Protein AF-A0A6I4MKR5-F1 (afdb_monomer_lite)

Structure (mmCIF, N/CA/C/O backbone):
data_AF-A0A6I4MKR5-F1
#
_entry.id   AF-A0A6I4MKR5-F1
#
loop_
_atom_site.group_PDB
_atom_site.id
_atom_site.type_symbol
_atom_site.label_atom_id
_atom_site.label_alt_id
_atom_site.label_comp_id
_atom_site.label_asym_id
_atom_site.label_entity_id
_atom_site.label_seq_id
_atom_site.pdbx_PDB_ins_code
_atom_site.Cartn_x
_atom_site.Cartn_y
_atom_site.Cartn_z
_atom_site.occupancy
_atom_site.B_iso_or_equiv
_atom_site.auth_seq_id
_atom_site.auth_comp_id
_atom_site.auth_asym_id
_atom_site.auth_atom_id
_atom_site.pdbx_PDB_model_num
ATOM 1 N N . MET A 1 1 ? -21.144 1.836 26.922 1.00 41.28 1 MET A N 1
ATOM 2 C CA . MET A 1 1 ? -20.516 1.269 25.706 1.00 41.28 1 MET A CA 1
ATOM 3 C C . MET A 1 1 ? -20.339 2.380 24.672 1.00 41.28 1 MET A C 1
ATOM 5 O O . MET A 1 1 ? -21.312 2.763 24.047 1.00 41.28 1 MET A O 1
ATOM 9 N N . LEU A 1 2 ? -19.139 2.954 24.528 1.00 49.94 2 LEU A N 1
ATOM 10 C CA . LEU A 1 2 ? -18.840 4.017 23.551 1.00 49.94 2 LEU A CA 1
ATOM 11 C C . LEU A 1 2 ? -17.438 3.781 22.957 1.00 49.94 2 LEU A C 1
ATOM 13 O O . LEU A 1 2 ? -16.455 4.339 23.432 1.00 49.94 2 LEU A O 1
ATOM 17 N N . THR A 1 3 ? -17.315 2.914 21.946 1.00 55.22 3 THR A N 1
ATOM 18 C CA . THR A 1 3 ? -16.024 2.627 21.270 1.00 55.22 3 THR A CA 1
ATOM 19 C C . THR A 1 3 ? -16.074 2.739 19.738 1.00 55.22 3 THR A C 1
ATOM 21 O O . THR A 1 3 ? -15.051 2.558 19.077 1.00 55.22 3 THR A O 1
ATOM 24 N N . GLY A 1 4 ? -17.223 3.092 19.148 1.00 60.56 4 GLY A N 1
ATOM 25 C CA . GLY A 1 4 ? -17.429 3.045 17.691 1.00 60.56 4 GLY A CA 1
ATOM 26 C C . GLY A 1 4 ? -16.761 4.164 16.876 1.00 60.56 4 GLY A C 1
ATOM 27 O O . GLY A 1 4 ? -16.353 3.947 15.739 1.00 60.56 4 GLY A O 1
ATOM 28 N N . THR A 1 5 ? -16.603 5.368 17.430 1.00 64.94 5 THR A N 1
ATOM 29 C CA . THR A 1 5 ? -16.123 6.530 16.654 1.00 64.94 5 THR A CA 1
ATOM 30 C C . THR A 1 5 ? -14.615 6.497 16.407 1.00 64.94 5 THR A C 1
ATOM 32 O O . THR A 1 5 ? -14.153 6.811 15.309 1.00 64.94 5 THR A O 1
ATOM 35 N N . ARG A 1 6 ? -13.830 6.071 17.405 1.00 65.69 6 ARG A N 1
ATOM 36 C CA . ARG A 1 6 ? -12.361 6.003 17.320 1.00 65.69 6 ARG A CA 1
ATOM 37 C C . ARG A 1 6 ? -11.888 4.897 16.376 1.00 65.69 6 ARG A C 1
ATOM 39 O O . ARG A 1 6 ? -10.927 5.093 15.637 1.00 65.69 6 ARG A O 1
ATOM 46 N N . THR A 1 7 ? -12.559 3.748 16.388 1.00 67.88 7 THR A N 1
ATOM 47 C CA . THR A 1 7 ? -12.266 2.619 15.492 1.00 67.88 7 THR A CA 1
ATOM 48 C C . THR A 1 7 ? -12.648 2.945 14.052 1.00 67.88 7 THR A C 1
ATOM 50 O O . THR A 1 7 ? -11.842 2.708 13.154 1.00 67.88 7 THR A O 1
ATOM 53 N N . ARG A 1 8 ? -13.805 3.589 13.836 1.00 71.56 8 ARG A N 1
ATOM 54 C CA . ARG A 1 8 ? -14.223 4.076 12.515 1.00 71.56 8 ARG A CA 1
ATOM 55 C C . ARG A 1 8 ? -13.243 5.096 11.932 1.00 71.56 8 ARG A C 1
ATOM 57 O O . ARG A 1 8 ? -12.752 4.875 10.831 1.00 71.56 8 ARG A O 1
ATOM 64 N N . ARG A 1 9 ? -12.883 6.147 12.682 1.00 77.19 9 ARG A N 1
ATOM 65 C CA . ARG A 1 9 ? -11.899 7.150 12.222 1.00 77.19 9 ARG A CA 1
ATOM 66 C C . ARG A 1 9 ? -10.556 6.513 11.872 1.00 77.19 9 ARG A C 1
ATOM 68 O O . ARG A 1 9 ? -9.967 6.840 10.851 1.00 77.19 9 ARG A O 1
ATOM 75 N N . ARG A 1 10 ? -10.089 5.561 12.687 1.00 81.69 10 ARG A N 1
ATOM 76 C CA . ARG A 1 10 ? -8.856 4.814 12.406 1.00 81.69 10 ARG A CA 1
ATOM 77 C C . ARG A 1 10 ? -8.973 4.011 11.106 1.00 81.69 10 ARG A C 1
ATOM 79 O O . ARG A 1 10 ? -8.032 3.997 10.324 1.00 81.69 10 ARG A O 1
ATOM 86 N N . SER A 1 11 ? -10.116 3.376 10.858 1.00 85.56 11 SER A N 1
ATOM 87 C CA . SER A 1 11 ? -10.369 2.660 9.604 1.00 85.56 11 SER A CA 1
ATOM 88 C C . SER A 1 11 ? -10.339 3.598 8.394 1.00 85.56 11 SER A C 1
ATOM 90 O O . SER A 1 11 ? -9.678 3.290 7.411 1.00 85.56 11 SER A O 1
ATOM 92 N N . GLU A 1 12 ? -10.992 4.758 8.475 1.00 91.12 12 GLU A N 1
ATOM 93 C CA . GLU A 1 12 ? -11.014 5.756 7.395 1.00 91.12 12 GLU A CA 1
ATOM 94 C C . GLU A 1 12 ? -9.609 6.308 7.092 1.00 91.12 12 GLU A C 1
ATOM 96 O O . GLU A 1 12 ? -9.230 6.425 5.929 1.00 91.12 12 GLU A O 1
ATOM 101 N N . THR A 1 13 ? -8.795 6.591 8.116 1.00 94.12 13 THR A N 1
ATOM 102 C CA . THR A 1 13 ? -7.396 7.014 7.921 1.00 94.12 13 THR A CA 1
ATOM 103 C C . THR A 1 13 ? -6.550 5.918 7.273 1.00 94.12 13 THR A C 1
ATOM 105 O O . THR A 1 13 ? -5.761 6.209 6.378 1.00 94.12 13 THR A O 1
ATOM 108 N N . ALA A 1 14 ? -6.731 4.656 7.677 1.00 94.12 14 ALA A N 1
ATOM 109 C CA . ALA A 1 14 ? -6.026 3.536 7.060 1.00 94.12 14 ALA A CA 1
ATOM 110 C C . ALA A 1 14 ? -6.362 3.419 5.565 1.00 94.12 14 ALA A C 1
ATOM 112 O O . ALA A 1 14 ? -5.457 3.266 4.752 1.00 94.12 14 ALA A O 1
ATOM 113 N N . VAL A 1 15 ? -7.644 3.552 5.205 1.00 95.44 15 VAL A N 1
ATOM 114 C CA . VAL A 1 15 ? -8.102 3.534 3.807 1.00 95.44 15 VAL A CA 1
ATOM 115 C C . VAL A 1 15 ? -7.466 4.663 2.999 1.00 95.44 15 VAL A C 1
ATOM 117 O O . VAL A 1 15 ? -6.948 4.401 1.922 1.00 95.44 15 VAL A O 1
ATOM 120 N N . ARG A 1 16 ? -7.415 5.894 3.530 1.00 96.19 16 ARG A N 1
ATOM 121 C CA . ARG A 1 16 ? -6.768 7.028 2.841 1.00 96.19 16 ARG A CA 1
ATOM 122 C C . ARG A 1 16 ? -5.299 6.760 2.518 1.00 96.19 16 ARG A C 1
ATOM 124 O O . ARG A 1 16 ? -4.862 7.059 1.415 1.00 96.19 16 ARG A O 1
ATOM 131 N N . HIS A 1 17 ? -4.551 6.180 3.456 1.00 97.62 17 HIS A N 1
ATOM 132 C CA . HIS A 1 17 ? -3.164 5.793 3.200 1.00 97.62 17 HIS A CA 1
ATOM 133 C C . HIS A 1 17 ? -3.070 4.681 2.148 1.00 97.62 17 HIS A C 1
ATOM 135 O O . HIS A 1 17 ? -2.254 4.760 1.239 1.00 97.62 17 HIS A O 1
ATOM 141 N N . LEU A 1 18 ? -3.923 3.657 2.222 1.00 97.19 18 LEU A N 1
ATOM 142 C CA . LEU A 1 18 ? -3.910 2.576 1.233 1.00 97.19 18 LEU A CA 1
ATOM 143 C C . LEU A 1 18 ? -4.290 3.050 -0.179 1.00 97.19 18 LEU A C 1
ATOM 145 O O . LEU A 1 18 ? -3.713 2.558 -1.140 1.00 97.19 18 LEU A O 1
ATOM 149 N N . GLU A 1 19 ? -5.211 4.004 -0.321 1.00 97.25 19 GLU A N 1
ATOM 150 C CA . GLU A 1 19 ? -5.516 4.618 -1.623 1.00 97.25 19 GLU A CA 1
ATOM 151 C C . GLU A 1 19 ? -4.342 5.456 -2.142 1.00 97.25 19 GLU A C 1
ATOM 153 O O . GLU A 1 19 ? -4.001 5.351 -3.315 1.00 97.25 19 GLU A O 1
ATOM 158 N N . ALA A 1 20 ? -3.665 6.225 -1.279 1.00 97.81 20 ALA A N 1
ATOM 159 C CA . ALA A 1 20 ? -2.463 6.963 -1.677 1.00 97.81 20 ALA A CA 1
ATOM 160 C C . ALA A 1 20 ? -1.360 6.022 -2.192 1.00 97.81 20 ALA A C 1
ATOM 162 O O . ALA A 1 20 ? -0.735 6.299 -3.212 1.00 97.81 20 ALA A O 1
ATOM 163 N N . LEU A 1 21 ? -1.165 4.881 -1.525 1.00 97.69 21 LEU A N 1
ATOM 164 C CA . LEU A 1 21 ? -0.228 3.853 -1.976 1.00 97.69 21 LEU A CA 1
ATOM 165 C C . LEU A 1 21 ? -0.644 3.227 -3.315 1.00 97.69 21 LEU A C 1
ATOM 167 O O . LEU A 1 21 ? 0.217 2.959 -4.145 1.00 97.69 21 LEU A O 1
ATOM 171 N N . ALA A 1 22 ? -1.941 2.992 -3.536 1.00 96.75 22 ALA A N 1
ATOM 172 C CA . ALA A 1 22 ? -2.426 2.482 -4.817 1.00 96.75 22 ALA A CA 1
ATOM 173 C C . ALA A 1 22 ? -2.093 3.457 -5.958 1.00 96.75 22 ALA A C 1
ATOM 175 O O . ALA A 1 22 ? -1.508 3.034 -6.948 1.00 96.75 22 ALA A O 1
ATOM 176 N N . VAL A 1 23 ? -2.362 4.754 -5.773 1.00 96.81 23 VAL A N 1
ATOM 177 C CA . VAL A 1 23 ? -2.032 5.805 -6.754 1.00 96.81 23 VAL A CA 1
ATOM 178 C C . VAL A 1 23 ? -0.531 5.860 -7.045 1.00 96.81 23 VAL A C 1
ATOM 180 O O . VAL A 1 23 ? -0.142 5.955 -8.203 1.00 96.81 23 VAL A O 1
ATOM 183 N N . ALA A 1 24 ? 0.323 5.752 -6.023 1.00 96.62 24 ALA A N 1
ATOM 184 C CA . ALA A 1 24 ? 1.775 5.756 -6.215 1.00 96.62 24 ALA A CA 1
ATOM 185 C C . ALA A 1 24 ? 2.287 4.534 -7.003 1.00 96.62 24 ALA A C 1
ATOM 187 O O . ALA A 1 24 ? 3.293 4.622 -7.698 1.00 96.62 24 ALA A O 1
ATOM 188 N N . LEU A 1 25 ? 1.592 3.395 -6.917 1.00 95.44 25 LEU A N 1
ATOM 189 C CA . LEU A 1 25 ? 1.949 2.154 -7.609 1.00 95.44 25 LEU A CA 1
ATOM 190 C C . LEU A 1 25 ? 1.309 2.026 -9.008 1.00 95.44 25 LEU A C 1
ATOM 192 O O . LEU A 1 25 ? 1.732 1.178 -9.791 1.00 95.44 25 LEU A O 1
ATOM 196 N N . GLU A 1 26 ? 0.283 2.814 -9.339 1.00 91.62 26 GLU A N 1
ATOM 197 C CA . GLU A 1 26 ? -0.406 2.752 -10.641 1.00 91.62 26 GLU A CA 1
ATOM 198 C C . GLU A 1 26 ? 0.527 2.941 -11.858 1.00 91.62 26 GLU A C 1
ATOM 200 O O . GLU A 1 26 ? 0.399 2.157 -12.805 1.00 91.62 26 GLU A O 1
ATOM 205 N N . PRO A 1 27 ? 1.493 3.886 -11.856 1.00 90.88 27 PRO A N 1
ATOM 206 C CA . PRO A 1 27 ? 2.397 4.096 -12.992 1.00 90.88 27 PRO A CA 1
ATOM 207 C C . PRO A 1 27 ? 3.249 2.873 -13.364 1.00 90.88 27 PRO A C 1
ATOM 209 O O . PRO A 1 27 ? 3.599 2.701 -14.529 1.00 90.88 27 PRO A O 1
ATOM 212 N N . ASP A 1 28 ? 3.541 2.000 -12.398 1.00 85.44 28 ASP A N 1
ATOM 213 C CA . ASP A 1 28 ? 4.379 0.808 -12.582 1.00 85.44 28 ASP A CA 1
ATOM 214 C C . ASP A 1 28 ? 3.601 -0.410 -13.125 1.00 85.44 28 ASP A C 1
ATOM 216 O O . ASP A 1 28 ? 4.161 -1.498 -13.286 1.00 85.44 28 ASP A O 1
ATOM 220 N N . GLY A 1 29 ? 2.298 -0.267 -13.395 1.00 87.19 29 GLY A N 1
ATOM 221 C CA . GLY A 1 29 ? 1.465 -1.335 -13.959 1.00 87.19 29 GLY A CA 1
ATOM 222 C C . GLY A 1 29 ? 1.045 -2.417 -12.956 1.00 87.19 29 GLY A C 1
ATOM 223 O O . GLY A 1 29 ? 0.586 -3.493 -13.358 1.00 87.19 29 GLY A O 1
ATOM 224 N N . TRP A 1 30 ? 1.181 -2.152 -11.654 1.00 92.31 30 TRP A N 1
ATOM 225 C CA . TRP A 1 30 ? 0.675 -3.036 -10.606 1.00 92.31 30 TRP A CA 1
ATOM 226 C C . TRP A 1 30 ? -0.854 -3.132 -10.644 1.00 92.31 30 TRP A C 1
ATOM 228 O O . TRP A 1 30 ? -1.555 -2.188 -11.008 1.00 92.31 30 TRP A O 1
ATOM 238 N N . ARG A 1 31 ? -1.395 -4.287 -10.241 1.00 94.25 31 ARG A N 1
ATOM 239 C CA . ARG A 1 31 ? -2.840 -4.484 -10.064 1.00 94.25 31 ARG A CA 1
ATOM 240 C C . ARG A 1 31 ? -3.200 -4.512 -8.588 1.00 94.25 31 ARG A C 1
ATOM 242 O O . ARG A 1 31 ? -2.395 -4.917 -7.747 1.00 94.25 31 ARG A O 1
ATOM 249 N N . PHE A 1 32 ? -4.437 -4.122 -8.284 1.00 95.25 32 PHE A N 1
ATOM 250 C CA . PHE A 1 32 ? -4.894 -3.919 -6.913 1.00 95.25 32 PHE A CA 1
ATOM 251 C C . PHE A 1 32 ? -6.245 -4.574 -6.641 1.00 95.25 32 PHE A C 1
ATOM 253 O O . PHE A 1 32 ? -7.171 -4.442 -7.440 1.00 95.25 32 PHE A O 1
ATOM 260 N N . VAL A 1 33 ? -6.394 -5.186 -5.464 1.00 93.56 33 VAL A N 1
ATOM 261 C CA . VAL A 1 33 ? -7.705 -5.490 -4.872 1.00 93.56 33 VAL A CA 1
ATOM 262 C C . VAL A 1 33 ? -7.858 -4.693 -3.580 1.00 93.56 33 VAL A C 1
ATOM 264 O O . VAL A 1 33 ? -7.058 -4.809 -2.647 1.00 93.56 33 VAL A O 1
ATOM 267 N N . ARG A 1 34 ? -8.900 -3.862 -3.534 1.00 93.94 34 ARG A N 1
ATOM 268 C CA . ARG A 1 34 ? -9.221 -2.971 -2.413 1.00 93.94 34 ARG A CA 1
ATOM 269 C C . ARG A 1 34 ? -10.062 -3.714 -1.376 1.00 93.94 34 ARG A C 1
ATOM 271 O O . ARG A 1 34 ? -11.276 -3.548 -1.301 1.00 93.94 34 ARG A O 1
ATOM 278 N N . LEU A 1 35 ? -9.404 -4.527 -0.553 1.00 92.00 35 LEU A N 1
ATOM 279 C CA . LEU A 1 35 ? -10.013 -5.392 0.469 1.00 92.00 35 LEU A CA 1
ATOM 280 C C . LEU A 1 35 ? -10.509 -4.622 1.717 1.00 92.00 35 LEU A C 1
ATOM 282 O O . LEU A 1 35 ? -10.465 -5.117 2.842 1.00 92.00 35 LEU A O 1
ATOM 286 N N . TYR A 1 36 ? -10.945 -3.378 1.540 1.00 86.69 36 TYR A N 1
ATOM 287 C CA . TYR A 1 36 ? -11.515 -2.520 2.583 1.00 86.69 36 TYR A CA 1
ATOM 288 C C . TYR A 1 36 ? -12.898 -1.973 2.233 1.00 86.69 36 TYR A C 1
ATOM 290 O O . TYR A 1 36 ? -13.478 -1.237 3.033 1.00 86.69 36 TYR A O 1
ATOM 298 N N . ARG A 1 37 ? -13.437 -2.338 1.066 1.00 79.81 37 ARG A N 1
ATOM 299 C CA . ARG A 1 37 ? -14.849 -2.129 0.738 1.00 79.81 37 ARG A CA 1
ATOM 300 C C . ARG A 1 37 ? -15.669 -3.096 1.578 1.00 79.81 37 ARG A C 1
ATOM 302 O O . ARG A 1 37 ? -15.657 -4.297 1.325 1.00 79.81 37 ARG A O 1
ATOM 309 N N . ARG A 1 38 ? -16.288 -2.589 2.643 1.00 72.06 38 ARG A N 1
ATOM 310 C CA . ARG A 1 38 ? -16.911 -3.417 3.693 1.00 72.06 38 ARG A CA 1
ATOM 311 C C . ARG A 1 38 ? -18.129 -4.176 3.183 1.00 72.06 38 ARG A C 1
ATOM 313 O O . ARG A 1 38 ? -18.469 -5.211 3.742 1.00 72.06 38 ARG A O 1
ATOM 320 N N . GLU A 1 39 ? -18.753 -3.652 2.138 1.00 77.06 39 GLU A N 1
ATOM 321 C CA . GLU A 1 39 ? -19.879 -4.240 1.423 1.00 77.06 39 GLU A CA 1
ATOM 322 C C . GLU A 1 39 ? -19.456 -5.510 0.669 1.00 77.06 39 GLU A C 1
ATOM 324 O O . GLU A 1 39 ? -20.245 -6.438 0.535 1.00 77.06 39 GLU A O 1
ATOM 329 N N . GLU A 1 40 ? -18.198 -5.564 0.219 1.00 80.56 40 GLU A N 1
ATOM 330 C CA . GLU A 1 40 ? -17.633 -6.672 -0.560 1.00 80.56 40 GLU A CA 1
ATOM 331 C C . GLU A 1 40 ? -16.800 -7.627 0.320 1.00 80.56 40 GLU A C 1
ATOM 333 O O . GLU A 1 40 ? -16.796 -8.839 0.109 1.00 80.56 40 GLU A O 1
ATOM 338 N N . PHE A 1 41 ? -16.105 -7.095 1.335 1.00 81.50 41 PHE A N 1
ATOM 339 C CA . PHE A 1 41 ? -15.146 -7.834 2.158 1.00 81.50 41 PHE A CA 1
ATOM 340 C C . PHE A 1 41 ? -15.314 -7.514 3.654 1.00 81.50 41 PHE A C 1
ATOM 342 O O . PHE A 1 41 ? -14.880 -6.450 4.115 1.00 81.50 41 PHE A O 1
ATOM 349 N N . PRO A 1 42 ? -15.851 -8.440 4.471 1.00 80.00 42 PRO A N 1
ATOM 350 C CA . PRO A 1 42 ? -16.026 -8.241 5.910 1.00 80.00 42 PRO A CA 1
ATOM 351 C C . PRO A 1 42 ? -14.716 -8.476 6.689 1.00 80.00 42 PRO A C 1
ATOM 353 O O . PRO A 1 42 ? -14.673 -9.223 7.667 1.00 80.00 42 PRO A O 1
ATOM 356 N N . LEU A 1 43 ? -13.612 -7.859 6.256 1.00 83.12 43 LEU A N 1
ATOM 357 C CA . LEU A 1 43 ? -12.319 -7.987 6.926 1.00 83.12 43 LEU A CA 1
ATOM 358 C C . LEU A 1 43 ? -12.222 -7.064 8.155 1.00 83.12 43 LEU A C 1
ATOM 360 O O . LEU A 1 43 ? -12.700 -5.926 8.131 1.00 83.12 43 LEU A O 1
ATOM 364 N N . PRO A 1 44 ? -11.556 -7.510 9.238 1.00 81.31 44 PRO A N 1
ATOM 365 C CA . PRO A 1 44 ? -11.441 -6.732 10.473 1.00 81.31 44 PRO A CA 1
ATOM 366 C C . PRO A 1 44 ? -10.503 -5.523 10.343 1.00 81.31 44 PRO A C 1
ATOM 368 O O . PRO A 1 44 ? -10.539 -4.624 11.184 1.00 81.31 44 PRO A O 1
ATOM 371 N N . VAL A 1 45 ? -9.644 -5.501 9.319 1.00 86.31 45 VAL A N 1
ATOM 372 C CA . VAL A 1 45 ? -8.700 -4.414 9.038 1.00 86.31 45 VAL A CA 1
ATOM 373 C C . VAL A 1 45 ? -8.697 -4.088 7.542 1.00 86.31 45 VAL A C 1
ATOM 375 O O . VAL A 1 45 ? -8.755 -5.019 6.740 1.00 86.31 45 VAL A O 1
ATOM 378 N N . PRO A 1 46 ? -8.593 -2.804 7.152 1.00 91.75 46 PRO A N 1
ATOM 379 C CA . PRO A 1 46 ? -8.417 -2.421 5.756 1.00 91.75 46 PRO A CA 1
ATOM 380 C C . PRO A 1 46 ? -7.124 -2.986 5.166 1.00 91.75 46 PRO A C 1
ATOM 382 O O . PRO A 1 46 ? -6.056 -2.790 5.755 1.00 91.75 46 PRO A O 1
ATOM 385 N N . LEU A 1 47 ? -7.217 -3.648 4.010 1.00 94.06 47 LEU A N 1
ATOM 386 C CA . LEU A 1 47 ? -6.074 -4.211 3.289 1.00 94.06 47 LEU A CA 1
ATOM 387 C C . LEU A 1 47 ? -6.074 -3.780 1.818 1.00 94.06 47 LEU A C 1
ATOM 389 O O . LEU A 1 47 ? -7.126 -3.664 1.194 1.00 94.06 47 LEU A O 1
ATOM 393 N N . LEU A 1 48 ? -4.883 -3.599 1.257 1.00 95.62 48 LEU A N 1
ATOM 394 C CA . LEU A 1 48 ? -4.655 -3.467 -0.179 1.00 95.62 48 LEU A CA 1
ATOM 395 C C . LEU A 1 48 ? -3.870 -4.689 -0.648 1.00 95.62 48 LEU A C 1
ATOM 397 O O . LEU A 1 48 ? -2.748 -4.905 -0.197 1.00 95.62 48 LEU A O 1
ATOM 401 N N . TRP A 1 49 ? -4.445 -5.499 -1.530 1.00 95.25 49 TRP A N 1
ATOM 402 C CA . TRP A 1 49 ? -3.705 -6.570 -2.192 1.00 95.25 49 TRP A CA 1
ATOM 403 C C . TRP A 1 49 ? -3.065 -6.017 -3.459 1.00 95.25 49 TRP A C 1
ATOM 405 O O . TRP A 1 49 ? -3.786 -5.632 -4.376 1.00 95.25 49 TRP A O 1
ATOM 415 N N . VAL A 1 50 ? -1.736 -5.967 -3.505 1.00 95.81 50 VAL A N 1
ATOM 416 C CA . VAL A 1 50 ? -0.957 -5.549 -4.678 1.00 95.81 50 VAL A CA 1
ATOM 417 C C . VAL A 1 50 ? -0.428 -6.798 -5.360 1.00 95.81 50 VAL A C 1
ATOM 419 O O . VAL A 1 50 ? 0.152 -7.650 -4.688 1.00 95.81 50 VAL A O 1
ATOM 422 N N . TYR A 1 51 ? -0.626 -6.941 -6.666 1.00 94.00 51 TYR A N 1
ATOM 423 C CA . TYR A 1 51 ? -0.253 -8.169 -7.357 1.00 94.00 51 TYR A CA 1
ATOM 424 C C . TYR A 1 51 ? 0.056 -7.977 -8.837 1.00 94.00 51 TYR A C 1
ATOM 426 O O . TYR A 1 51 ? -0.351 -7.006 -9.476 1.00 94.00 51 TYR A O 1
ATOM 434 N N . VAL A 1 52 ? 0.747 -8.970 -9.384 1.00 89.88 52 VAL A N 1
ATOM 435 C CA . VAL A 1 52 ? 0.869 -9.218 -10.818 1.00 89.88 52 VAL A CA 1
ATOM 436 C C . VAL A 1 52 ? 0.873 -10.728 -11.035 1.00 89.88 52 VAL A C 1
ATOM 438 O O . VAL A 1 52 ? 1.554 -11.467 -10.326 1.00 89.88 52 VAL A O 1
ATOM 441 N N . ARG A 1 53 ? 0.074 -11.195 -12.002 1.00 86.19 53 ARG A N 1
ATOM 442 C CA . ARG A 1 53 ? -0.211 -12.627 -12.196 1.00 86.19 53 ARG A CA 1
ATOM 443 C C . ARG A 1 53 ? -0.672 -13.265 -10.871 1.00 86.19 53 ARG A C 1
ATOM 445 O O . ARG A 1 53 ? -1.653 -12.805 -10.295 1.00 86.19 53 ARG A O 1
ATOM 452 N N . ASP A 1 54 ? 0.018 -14.293 -10.405 1.00 86.31 54 ASP A N 1
ATOM 453 C CA . ASP A 1 54 ? -0.221 -15.068 -9.187 1.00 86.31 54 ASP A CA 1
ATOM 454 C C . ASP A 1 54 ? 0.646 -14.621 -7.994 1.00 86.31 54 ASP A C 1
ATOM 456 O O . ASP A 1 54 ? 0.471 -15.102 -6.875 1.00 86.31 54 ASP A O 1
ATOM 460 N N . VAL A 1 55 ? 1.542 -13.650 -8.198 1.00 89.06 55 VAL A N 1
ATOM 461 C CA . VAL A 1 55 ? 2.419 -13.114 -7.153 1.00 89.06 55 VAL A CA 1
ATOM 462 C C . VAL A 1 55 ? 1.812 -11.842 -6.573 1.00 89.06 55 VAL A C 1
ATOM 464 O O . VAL A 1 55 ? 1.594 -10.861 -7.284 1.00 89.06 55 VAL A O 1
ATOM 467 N N . GLY A 1 56 ? 1.577 -11.826 -5.260 1.00 92.75 56 GLY A N 1
ATOM 468 C CA . GLY A 1 56 ? 1.005 -10.660 -4.591 1.00 92.75 56 G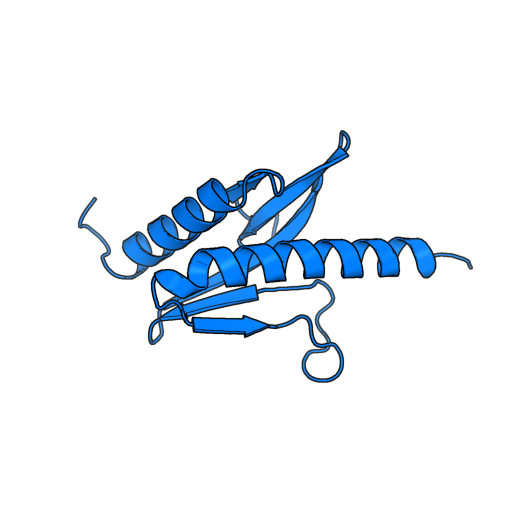LY A CA 1
ATOM 469 C C . GLY A 1 56 ? 1.490 -10.433 -3.166 1.00 92.75 56 GLY A C 1
ATOM 470 O O . GLY A 1 56 ? 2.207 -11.249 -2.581 1.00 92.75 56 GLY A O 1
ATOM 471 N N . LEU A 1 57 ? 1.116 -9.275 -2.631 1.00 93.56 57 LEU A N 1
ATOM 472 C CA . LEU A 1 57 ? 1.457 -8.767 -1.311 1.00 93.56 57 LEU A CA 1
ATOM 473 C C . LEU A 1 57 ? 0.229 -8.070 -0.718 1.00 93.56 57 LEU A C 1
ATOM 475 O O . LEU A 1 57 ? -0.285 -7.106 -1.283 1.00 93.56 57 LEU A O 1
ATOM 479 N N . ALA A 1 58 ? -0.219 -8.525 0.451 1.00 94.19 58 ALA A N 1
ATOM 480 C CA . ALA A 1 58 ? -1.231 -7.814 1.221 1.00 94.19 58 ALA A CA 1
ATOM 481 C C . ALA A 1 58 ? -0.550 -6.712 2.036 1.00 94.19 58 ALA A C 1
ATOM 483 O O . ALA A 1 58 ? 0.337 -7.001 2.838 1.00 94.19 58 ALA A O 1
ATOM 484 N N . VAL A 1 59 ? -0.989 -5.468 1.883 1.00 95.62 59 VAL A N 1
ATOM 485 C CA . VAL A 1 59 ? -0.480 -4.308 2.618 1.00 95.62 59 VAL A CA 1
ATOM 486 C C . VAL A 1 59 ? -1.568 -3.767 3.539 1.00 95.62 59 VAL A C 1
ATOM 488 O O . VAL A 1 59 ? -2.738 -3.684 3.171 1.00 95.62 59 VAL A O 1
ATOM 491 N N . ARG A 1 60 ? -1.178 -3.381 4.754 1.00 94.38 60 ARG A N 1
ATOM 492 C CA . ARG A 1 60 ? -2.026 -2.673 5.721 1.00 94.38 60 ARG A CA 1
ATOM 493 C C . ARG A 1 60 ? -1.368 -1.373 6.155 1.00 94.38 60 ARG A C 1
ATOM 495 O O . ARG A 1 60 ? -0.150 -1.321 6.309 1.00 94.38 60 ARG A O 1
ATOM 502 N N . ALA A 1 61 ? -2.180 -0.367 6.458 1.00 94.75 61 ALA A N 1
ATOM 503 C CA . ALA A 1 61 ? -1.744 0.826 7.173 1.00 94.75 61 ALA A CA 1
ATOM 504 C C . ALA A 1 61 ? -2.141 0.703 8.652 1.00 94.75 61 ALA A C 1
ATOM 506 O O . ALA A 1 61 ? -3.297 0.411 8.971 1.00 94.75 61 ALA A O 1
ATOM 507 N N . ARG A 1 62 ? -1.202 0.913 9.583 1.00 92.00 62 ARG A N 1
ATOM 508 C CA . ARG A 1 62 ? -1.493 0.880 11.029 1.00 92.00 62 ARG A CA 1
ATOM 509 C C . ARG A 1 62 ? -0.849 2.041 11.775 1.00 92.00 62 ARG A C 1
ATOM 511 O O . ARG A 1 62 ? 0.321 2.341 11.569 1.00 92.00 62 ARG A O 1
ATOM 518 N N . ALA A 1 63 ? -1.590 2.628 12.715 1.00 91.75 63 ALA A N 1
ATOM 519 C CA . ALA A 1 63 ? -1.006 3.591 13.647 1.00 91.75 63 ALA A CA 1
ATOM 520 C C . ALA A 1 63 ? 0.008 2.911 14.587 1.00 91.75 63 ALA A C 1
ATOM 522 O O . ALA A 1 63 ? -0.257 1.799 15.073 1.00 91.75 63 ALA A O 1
ATOM 523 N N . VAL A 1 64 ? 1.127 3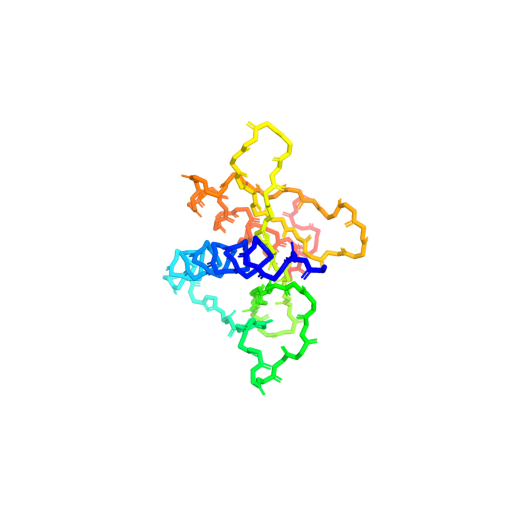.582 14.862 1.00 89.44 64 VAL A N 1
ATOM 524 C CA . VAL A 1 64 ? 2.197 3.104 15.758 1.00 89.44 64 VAL A CA 1
ATOM 525 C C . VAL A 1 64 ? 2.167 3.820 17.114 1.00 89.44 64 VAL A C 1
ATOM 527 O O . VAL A 1 64 ? 1.515 4.852 17.285 1.00 89.44 64 VAL A O 1
ATOM 530 N N . ARG A 1 65 ? 2.824 3.232 18.124 1.00 83.81 65 ARG A N 1
ATOM 531 C CA . ARG A 1 65 ? 3.022 3.902 19.420 1.00 83.81 65 ARG A CA 1
ATOM 532 C C . ARG A 1 65 ? 3.967 5.087 19.209 1.00 83.81 65 ARG A C 1
ATOM 534 O O . ARG A 1 65 ? 4.985 4.911 18.558 1.00 83.81 65 ARG A O 1
ATOM 541 N N . GLY A 1 66 ? 3.616 6.254 19.747 1.00 81.62 66 GLY A N 1
ATOM 542 C CA . GLY A 1 66 ? 4.346 7.509 19.509 1.00 81.62 66 GLY A CA 1
ATOM 543 C C . GLY A 1 66 ? 3.704 8.432 18.466 1.00 81.62 66 GLY A C 1
ATOM 544 O O . GLY A 1 66 ? 4.163 9.551 18.295 1.00 81.62 66 GLY A O 1
ATOM 545 N N . GLY A 1 67 ? 2.608 8.006 17.826 1.00 85.56 67 GLY A N 1
ATOM 546 C CA . GLY A 1 67 ? 1.944 8.776 16.772 1.00 85.56 67 GLY A CA 1
ATOM 547 C C . GLY A 1 67 ? 2.378 8.334 15.375 1.00 85.56 67 GLY A C 1
ATOM 548 O O . GLY A 1 67 ? 3.266 7.504 15.222 1.00 85.56 67 GLY A O 1
ATOM 549 N N . GLY A 1 68 ? 1.700 8.841 14.347 1.00 92.06 68 GLY A N 1
ATOM 550 C CA . GLY A 1 68 ? 1.971 8.462 12.960 1.00 92.06 68 GLY A CA 1
ATOM 551 C C . GLY A 1 68 ? 1.444 7.079 12.559 1.00 92.06 68 GLY A C 1
ATOM 552 O O . GLY A 1 68 ? 0.763 6.377 13.316 1.00 92.06 68 GLY A O 1
ATOM 553 N N . TRP A 1 69 ? 1.739 6.720 11.314 1.00 95.62 69 TRP A N 1
ATOM 554 C CA . TRP A 1 69 ? 1.222 5.545 10.620 1.00 95.62 69 TRP A CA 1
ATOM 555 C C . TRP A 1 69 ? 2.332 4.885 9.813 1.00 95.62 69 TRP A C 1
ATOM 557 O O . TRP A 1 69 ? 3.237 5.568 9.344 1.00 95.62 69 TRP A O 1
ATOM 567 N N . VAL A 1 70 ? 2.265 3.565 9.664 1.00 95.56 70 VAL A N 1
ATOM 568 C CA . VAL A 1 70 ? 3.208 2.798 8.842 1.00 95.56 70 VAL A CA 1
ATOM 569 C C . VAL A 1 70 ? 2.464 1.858 7.907 1.00 95.56 70 VAL A C 1
ATOM 571 O O . VAL A 1 70 ? 1.456 1.254 8.303 1.00 95.56 70 VAL A O 1
ATOM 574 N N . TYR A 1 71 ? 2.998 1.707 6.698 1.00 96.31 71 TYR A N 1
ATOM 575 C CA . TYR A 1 71 ? 2.672 0.606 5.808 1.00 96.31 71 TYR A CA 1
ATOM 576 C C . TYR A 1 71 ? 3.422 -0.638 6.270 1.00 96.31 71 TYR A C 1
ATOM 578 O O . TYR A 1 71 ? 4.578 -0.582 6.694 1.00 96.31 71 TYR A O 1
ATOM 586 N N . GLY A 1 72 ? 2.765 -1.783 6.197 1.00 93.88 72 GLY A N 1
ATOM 587 C CA . GLY A 1 72 ? 3.406 -3.053 6.482 1.00 93.88 72 GLY A CA 1
ATOM 588 C C . GLY A 1 72 ? 2.704 -4.200 5.793 1.00 93.88 72 GLY A C 1
ATOM 589 O O . GLY A 1 72 ? 1.524 -4.104 5.444 1.00 93.88 72 GLY A O 1
ATOM 590 N N . GLU A 1 73 ? 3.421 -5.303 5.644 1.00 92.69 73 GLU A N 1
ATOM 591 C CA . GLU A 1 73 ? 2.841 -6.528 5.120 1.00 92.69 73 GLU A CA 1
ATOM 592 C C . GLU A 1 73 ? 1.780 -7.068 6.097 1.00 92.69 73 GLU A C 1
ATOM 594 O O . GLU A 1 73 ? 1.951 -7.098 7.325 1.00 92.69 73 GLU A O 1
ATOM 599 N N . ALA A 1 74 ? 0.647 -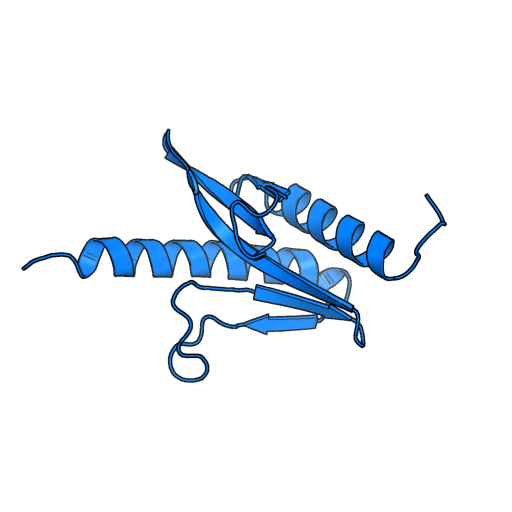7.499 5.556 1.00 88.06 74 ALA A N 1
ATOM 600 C CA . ALA A 1 74 ? -0.410 -8.161 6.298 1.00 88.06 74 ALA A CA 1
ATOM 601 C C . ALA A 1 74 ? -0.154 -9.676 6.335 1.00 88.06 74 ALA A C 1
ATOM 603 O O . ALA A 1 74 ? -0.854 -10.459 5.704 1.00 88.06 74 ALA A O 1
ATOM 604 N N . GLN A 1 75 ? 0.860 -10.089 7.099 1.00 73.75 75 GLN A N 1
ATOM 605 C CA . GLN A 1 75 ? 1.046 -11.486 7.509 1.00 73.75 75 GLN A CA 1
ATOM 606 C C . GLN A 1 75 ? 0.426 -11.746 8.890 1.00 73.75 75 GLN A C 1
ATOM 608 O O . GLN A 1 75 ? 0.184 -10.810 9.665 1.00 73.75 75 GLN A O 1
ATOM 613 N N . ARG A 1 76 ? 0.195 -13.024 9.235 1.00 54.38 76 ARG A N 1
ATOM 614 C CA . ARG A 1 76 ? -0.151 -13.421 10.612 1.00 54.38 76 ARG A CA 1
ATOM 615 C C . ARG A 1 76 ? 0.975 -12.965 11.556 1.00 54.38 76 ARG A C 1
ATOM 617 O O . ARG A 1 76 ? 2.097 -13.440 11.454 1.00 54.38 76 ARG A O 1
ATOM 624 N N . GLY A 1 77 ? 0.674 -12.032 12.465 1.00 62.84 77 GLY A N 1
ATOM 625 C CA . GLY A 1 77 ? 1.615 -11.510 13.468 1.00 62.84 77 GLY A CA 1
ATOM 626 C C . GLY A 1 77 ? 2.019 -10.039 13.281 1.00 62.84 77 GLY A C 1
ATOM 627 O O . GLY A 1 77 ? 1.279 -9.214 12.724 1.00 62.84 77 GLY A O 1
ATOM 628 N N . ARG A 1 78 ? 3.206 -9.676 13.793 1.00 61.28 78 ARG A N 1
ATOM 629 C CA . ARG A 1 78 ? 3.816 -8.348 13.599 1.00 61.28 78 ARG A CA 1
ATOM 630 C C . ARG A 1 78 ? 4.478 -8.298 12.220 1.00 61.28 78 ARG A C 1
ATOM 632 O O . ARG A 1 78 ? 5.694 -8.307 12.128 1.00 61.28 78 ARG A O 1
ATOM 639 N N . GLY A 1 79 ? 3.655 -8.305 11.170 1.00 69.50 79 GLY A N 1
ATOM 640 C CA . GLY A 1 79 ? 4.130 -8.191 9.791 1.00 69.50 79 GLY A CA 1
ATOM 641 C C . GL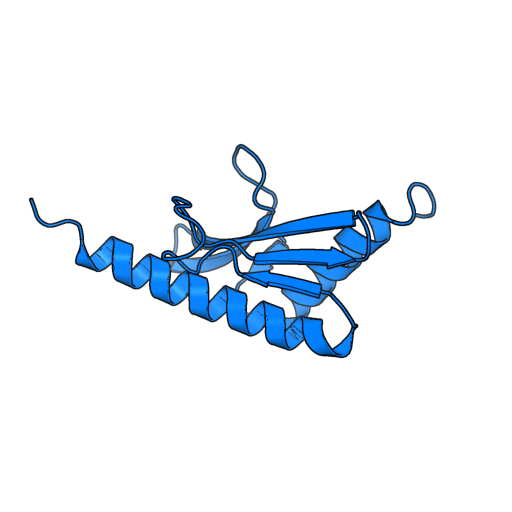Y A 1 79 ? 5.128 -7.044 9.609 1.00 69.50 79 GLY A C 1
ATOM 642 O O . GLY A 1 79 ? 5.030 -6.017 10.294 1.00 69.50 79 GLY A O 1
ATOM 643 N N . GLU A 1 80 ? 6.084 -7.278 8.716 1.00 85.31 80 GLU A N 1
ATOM 644 C CA . GLU A 1 80 ? 7.226 -6.414 8.428 1.00 85.31 80 GLU A CA 1
ATOM 645 C C . GLU A 1 80 ? 6.763 -4.994 8.074 1.00 85.31 80 GLU A C 1
ATOM 647 O O . GLU A 1 80 ? 5.795 -4.807 7.329 1.00 85.31 80 GLU A O 1
ATOM 652 N N . VAL A 1 81 ? 7.411 -3.991 8.671 1.00 91.50 81 VAL A N 1
ATOM 653 C CA . VAL A 1 81 ? 7.167 -2.586 8.332 1.00 91.50 81 VAL A CA 1
ATOM 654 C C . VAL A 1 81 ? 7.874 -2.306 7.015 1.00 91.50 81 VAL A C 1
ATOM 656 O O . VAL A 1 81 ? 9.060 -2.581 6.897 1.00 91.50 81 VAL A O 1
ATOM 659 N N . LEU A 1 82 ? 7.134 -1.770 6.048 1.00 93.94 82 LEU A N 1
ATOM 660 C CA . LEU A 1 82 ? 7.664 -1.423 4.732 1.00 93.94 82 LEU A CA 1
ATOM 661 C C . LEU A 1 82 ? 8.210 0.004 4.742 1.00 93.94 82 LEU A C 1
ATOM 663 O O . LEU A 1 82 ? 9.361 0.222 4.393 1.00 93.94 82 LEU A O 1
ATOM 667 N N . ALA A 1 83 ? 7.392 0.959 5.189 1.00 96.12 83 ALA A N 1
ATOM 668 C CA . ALA A 1 83 ? 7.755 2.370 5.271 1.00 96.12 83 ALA A CA 1
ATOM 669 C C . ALA A 1 83 ? 6.768 3.147 6.166 1.00 96.12 83 ALA A C 1
ATOM 671 O O . ALA A 1 83 ? 5.643 2.682 6.408 1.00 96.12 83 ALA A O 1
ATOM 672 N N . PRO A 1 84 ? 7.141 4.339 6.661 1.00 96.31 84 PRO A N 1
ATOM 673 C CA . PRO A 1 84 ? 6.195 5.298 7.229 1.00 96.31 84 PRO A CA 1
ATOM 674 C C . PRO A 1 84 ? 5.126 5.718 6.210 1.00 96.31 84 PRO A C 1
ATOM 676 O O . PRO A 1 84 ? 5.414 5.896 5.036 1.00 96.31 84 PRO A O 1
ATOM 679 N N . CYS A 1 85 ? 3.887 5.957 6.649 1.00 96.81 85 CYS A N 1
ATOM 680 C CA . CYS A 1 85 ? 2.829 6.442 5.754 1.00 96.81 85 CYS A CA 1
ATOM 681 C C . CYS A 1 85 ? 2.993 7.905 5.317 1.00 96.81 85 CYS A C 1
ATOM 683 O O . CYS A 1 85 ? 2.231 8.363 4.470 1.00 96.81 85 CYS A O 1
ATOM 685 N N . SER A 1 86 ? 3.940 8.636 5.910 1.00 95.62 86 SER A N 1
ATOM 686 C CA . SER A 1 86 ? 4.344 9.975 5.472 1.00 95.62 86 SER A CA 1
ATOM 687 C C . SER A 1 86 ? 5.223 9.957 4.221 1.00 95.62 86 SER A C 1
ATOM 689 O O . SER A 1 86 ? 5.425 11.012 3.637 1.00 95.62 86 SER A O 1
ATOM 691 N N . ASP A 1 87 ? 5.739 8.789 3.832 1.00 97.00 87 ASP A N 1
ATOM 692 C CA . ASP A 1 87 ? 6.608 8.598 2.672 1.00 97.00 87 ASP A CA 1
ATOM 693 C C . ASP A 1 87 ? 6.019 7.488 1.790 1.00 97.00 87 ASP A C 1
ATOM 695 O O . ASP A 1 87 ? 6.275 6.293 1.968 1.00 97.00 87 ASP A O 1
ATOM 699 N N . VAL A 1 88 ? 5.096 7.886 0.911 1.00 97.56 88 VAL A N 1
ATOM 700 C CA . VAL A 1 88 ? 4.364 6.948 0.049 1.00 97.56 88 VAL A CA 1
ATOM 701 C C . VAL A 1 88 ? 5.249 6.378 -1.057 1.00 97.56 88 VAL A C 1
ATOM 703 O O . VAL A 1 88 ? 5.057 5.226 -1.439 1.00 97.56 88 VAL A O 1
ATOM 706 N N . ASP A 1 89 ? 6.250 7.133 -1.502 1.00 97.06 89 ASP A N 1
ATOM 707 C CA . ASP A 1 89 ? 7.155 6.720 -2.570 1.00 97.06 89 ASP A CA 1
ATOM 708 C C . ASP A 1 89 ? 8.116 5.640 -2.063 1.00 97.06 89 ASP A C 1
ATOM 710 O O . ASP A 1 89 ? 8.223 4.579 -2.679 1.00 97.06 89 ASP A O 1
ATOM 714 N N . ALA A 1 90 ? 8.696 5.815 -0.866 1.00 96.88 90 ALA A N 1
ATOM 715 C CA . ALA A 1 90 ? 9.479 4.757 -0.223 1.00 96.88 90 ALA A CA 1
ATOM 716 C C . ALA A 1 90 ? 8.635 3.497 0.037 1.00 96.88 90 ALA A C 1
ATOM 718 O O . ALA A 1 90 ? 9.119 2.366 -0.069 1.00 96.88 90 ALA A O 1
ATOM 719 N N . ALA A 1 91 ? 7.349 3.667 0.359 1.00 96.88 91 ALA A N 1
ATOM 720 C CA . ALA A 1 91 ? 6.432 2.544 0.517 1.00 96.88 91 ALA A CA 1
ATOM 721 C C . ALA A 1 91 ? 6.186 1.806 -0.806 1.00 96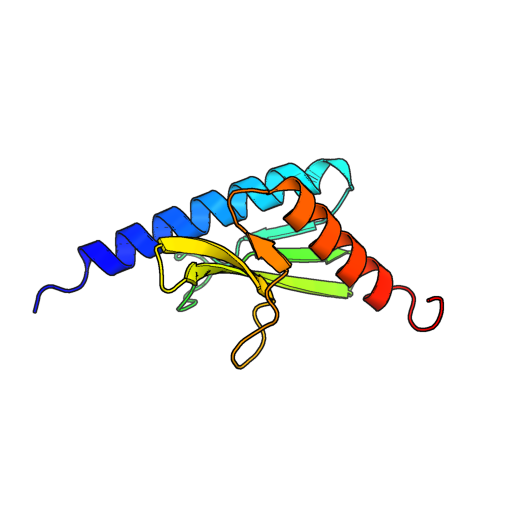.88 91 ALA A C 1
ATOM 723 O O . ALA A 1 91 ? 6.194 0.571 -0.821 1.00 96.88 91 ALA A O 1
ATOM 724 N N . ALA A 1 92 ? 5.980 2.542 -1.900 1.00 96.88 92 ALA A N 1
ATOM 725 C CA . ALA A 1 92 ? 5.796 1.984 -3.233 1.00 96.88 92 ALA A CA 1
ATOM 726 C C . ALA A 1 92 ? 7.051 1.223 -3.690 1.00 96.88 92 ALA A C 1
ATOM 728 O O . ALA A 1 92 ? 6.947 0.067 -4.109 1.00 96.88 92 ALA A O 1
ATOM 729 N N . GLU A 1 93 ? 8.239 1.801 -3.495 1.00 96.19 93 GLU A N 1
ATOM 730 C CA . GLU A 1 93 ? 9.517 1.152 -3.794 1.00 96.19 93 GLU A CA 1
ATOM 731 C C . GLU A 1 93 ? 9.702 -0.140 -2.983 1.00 96.19 93 GLU A C 1
ATOM 733 O O . GLU A 1 93 ? 10.028 -1.194 -3.540 1.00 96.19 93 GLU A O 1
ATOM 738 N N . ALA A 1 94 ? 9.422 -0.104 -1.675 1.00 95.81 94 ALA A N 1
ATOM 739 C CA . ALA A 1 94 ? 9.523 -1.277 -0.810 1.00 95.81 94 ALA A CA 1
ATOM 740 C C . ALA A 1 94 ? 8.573 -2.407 -1.250 1.00 95.81 94 ALA A C 1
ATOM 742 O O . ALA A 1 94 ? 8.972 -3.579 -1.286 1.00 95.81 94 ALA A O 1
ATOM 743 N N . VAL A 1 95 ? 7.331 -2.072 -1.623 1.00 95.25 95 VAL A N 1
ATOM 744 C CA . VAL A 1 95 ? 6.347 -3.023 -2.168 1.00 95.25 95 VAL A CA 1
ATOM 745 C C . VAL A 1 95 ? 6.837 -3.614 -3.488 1.00 95.25 95 VAL A C 1
ATOM 747 O O . VAL A 1 95 ? 6.887 -4.841 -3.626 1.00 95.25 95 VAL A O 1
ATOM 750 N N . ALA A 1 96 ? 7.244 -2.767 -4.435 1.00 93.81 96 ALA A N 1
ATOM 751 C CA . ALA A 1 96 ? 7.720 -3.187 -5.746 1.00 93.81 96 ALA A CA 1
ATOM 752 C C . ALA A 1 96 ? 8.959 -4.086 -5.627 1.00 93.81 96 ALA A C 1
ATOM 754 O O . ALA A 1 96 ? 9.013 -5.156 -6.234 1.00 93.81 96 ALA A O 1
ATOM 755 N N . GLY A 1 97 ? 9.927 -3.714 -4.787 1.00 92.75 97 GLY A N 1
ATOM 756 C CA . GLY A 1 97 ? 11.110 -4.519 -4.499 1.00 92.75 97 GLY A CA 1
ATOM 757 C C . GLY A 1 97 ? 10.759 -5.878 -3.888 1.00 92.75 97 GLY A C 1
ATOM 758 O O . GLY A 1 97 ? 11.328 -6.900 -4.277 1.00 92.7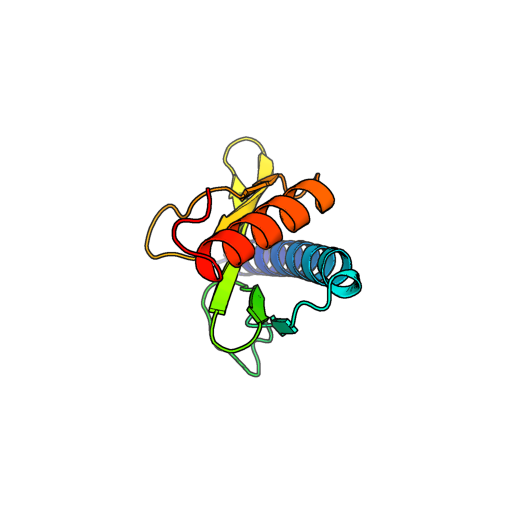5 97 GLY A O 1
ATOM 759 N N . ARG A 1 98 ? 9.780 -5.932 -2.974 1.00 92.12 98 ARG A N 1
ATOM 760 C CA . ARG A 1 98 ? 9.315 -7.194 -2.377 1.00 92.12 98 ARG A CA 1
ATOM 761 C C . ARG A 1 98 ? 8.666 -8.104 -3.415 1.00 92.12 98 ARG A C 1
ATOM 763 O O . ARG A 1 98 ? 8.950 -9.301 -3.419 1.00 92.12 98 ARG A O 1
ATOM 770 N N . LEU A 1 99 ? 7.825 -7.550 -4.285 1.00 91.81 99 LEU A N 1
ATOM 771 C CA . LEU A 1 99 ? 7.170 -8.292 -5.361 1.00 91.81 99 LEU A CA 1
ATOM 772 C C . LEU A 1 99 ? 8.181 -8.774 -6.408 1.00 91.81 99 LEU A C 1
ATOM 774 O O . LEU A 1 99 ? 8.145 -9.945 -6.773 1.00 91.81 99 LEU A O 1
ATOM 778 N N . LYS A 1 100 ? 9.139 -7.933 -6.819 1.00 91.12 100 LYS A N 1
ATOM 779 C CA . LYS A 1 100 ? 10.236 -8.320 -7.725 1.00 91.12 100 LYS A CA 1
ATOM 780 C C . LYS A 1 100 ? 11.047 -9.489 -7.156 1.00 91.12 100 LYS A C 1
ATOM 782 O O . LYS A 1 100 ? 11.256 -10.471 -7.859 1.00 91.12 100 LYS A O 1
ATOM 787 N N . ARG A 1 101 ? 11.413 -9.453 -5.866 1.00 90.31 101 ARG A N 1
ATOM 788 C CA . ARG A 1 101 ? 12.091 -10.584 -5.196 1.00 90.31 101 ARG A CA 1
ATOM 789 C C . ARG A 1 101 ? 11.250 -11.865 -5.165 1.00 90.31 101 ARG A C 1
ATOM 791 O O . ARG A 1 101 ? 11.814 -12.950 -5.213 1.00 90.31 101 ARG A O 1
ATOM 798 N N . ARG A 1 102 ? 9.917 -11.761 -5.071 1.00 90.44 102 ARG A N 1
ATOM 799 C CA . ARG A 1 102 ? 9.014 -12.928 -5.145 1.00 90.44 102 ARG A CA 1
ATOM 800 C C . ARG A 1 102 ? 8.907 -13.494 -6.560 1.00 90.44 102 ARG A C 1
ATOM 802 O O . ARG A 1 102 ? 8.791 -14.703 -6.701 1.00 90.44 102 ARG A O 1
ATOM 809 N N . MET A 1 103 ? 8.935 -12.639 -7.581 1.00 89.62 103 MET A N 1
ATOM 810 C CA . MET A 1 103 ? 8.875 -13.059 -8.986 1.00 89.62 103 MET A CA 1
ATOM 811 C C . MET A 1 103 ? 10.176 -13.688 -9.482 1.00 89.62 103 MET A C 1
ATOM 813 O O . MET A 1 103 ? 10.130 -14.595 -10.306 1.00 89.62 103 MET A O 1
ATOM 817 N N . PHE A 1 104 ? 11.318 -13.212 -8.987 1.00 87.94 104 PHE A N 1
ATOM 818 C CA . PHE A 1 104 ? 12.645 -13.661 -9.405 1.00 87.94 104 PHE A CA 1
ATOM 819 C C . PHE A 1 104 ? 13.435 -14.190 -8.197 1.00 87.94 104 PHE A C 1
ATOM 821 O O . PHE A 1 104 ? 14.342 -13.517 -7.697 1.00 87.94 104 PHE A O 1
ATOM 828 N N . PRO A 1 105 ? 13.074 -15.371 -7.660 1.00 80.44 105 PRO A N 1
ATOM 829 C CA . PRO A 1 105 ? 13.818 -15.964 -6.557 1.00 80.44 105 PRO A CA 1
ATOM 830 C C . PRO A 1 105 ? 15.238 -16.340 -7.018 1.00 80.44 105 PRO A C 1
ATOM 832 O O . PRO A 1 105 ? 15.403 -17.025 -8.023 1.00 80.44 105 PRO A O 1
ATOM 835 N N . GLY A 1 106 ? 16.263 -15.901 -6.276 1.00 70.62 106 GLY A N 1
ATOM 836 C CA . GLY A 1 106 ? 17.671 -16.254 -6.526 1.00 70.62 106 GLY A CA 1
ATOM 837 C C . GLY A 1 106 ? 18.466 -15.313 -7.441 1.00 70.62 106 GLY A C 1
ATOM 838 O O . GLY A 1 106 ? 19.599 -15.633 -7.781 1.00 70.62 106 GLY A O 1
ATOM 839 N N . THR A 1 107 ? 17.914 -14.161 -7.837 1.00 71.62 107 THR A N 1
ATOM 840 C CA . THR A 1 107 ? 18.629 -13.155 -8.654 1.00 71.62 107 THR A CA 1
ATOM 841 C C . THR A 1 107 ? 19.263 -12.021 -7.835 1.00 71.62 107 THR A C 1
ATOM 843 O O . THR A 1 107 ? 19.658 -11.013 -8.416 1.00 71.62 107 THR A O 1
ATOM 846 N N . TRP A 1 108 ? 19.308 -12.146 -6.505 1.00 55.75 108 TRP A N 1
ATOM 847 C CA . TRP A 1 108 ? 19.779 -11.124 -5.561 1.00 55.75 108 TRP A CA 1
ATOM 848 C C . TRP A 1 108 ? 20.544 -11.767 -4.411 1.00 55.75 108 TRP A C 1
ATOM 850 O O . TRP A 1 108 ? 20.109 -12.863 -3.985 1.00 55.75 108 TRP A O 1
#

Sequence (108 aa):
MLTGTRTRRRSETAVRHLEALAVALEPDGWRFVRLYRREEFPLPVPLLWVYVRDVGLAVRARAVRGGGWVYGEAQRGRGEVLAPCSDVDAAAEAVAGRLKRRMFPGTW

Radius of gyration: 14.23 Å; chains: 1; bounding box: 40×26×40 Å

Foldseek 3Di:
DDDPPVLVVQQVVFLVLLVLLVVLQVVVPWDWDFQSPCVVHVDPFTWIWTDDDPQIFIWTWDADPPGFIFIFTPDPDPGGTQGTSVCSNSSNVSRVVVSVCVVDPPPD

Organism: NCBI:txid2650748

pLDDT: mean 87.01, std 12.06, range [41.28, 97.81]

Secondary structure (DSSP, 8-state):
---HHHHHHHHHHHHHHHHHHHHHHGGGT-EEEETT-TTT---SS--EEEEETTEEEEEEEEE-TTS-EEEEE--TTTPPEEEETT-HHHHHHHHHHHHHHHHSTT--